Protein AF-A0A2E6PWS2-F1 (afdb_monomer_lite)

Sequence (138 aa):
NLGSSFGRLIQETMYPVVRRTLEVMDELGMIVLPLKINGLQVKVQPVAPIAMSQNMGKVNEILQYMQIAQSMGPAGQLAVKQDVLLEYIADQLAIPAEVRMTPEERQQIQQMLMEQAMQMQNQQGMAEGGGEAEQPVG

Secondary structure (DSSP, 8-state):
-HHHHHHHIIIIIIHHHHHHHHHHHHHTTSS-SS-EETTEE-------HHHHHHHHHHHHHHHHHHHHHHHTTHHHHHH--HHHHHHHHHHHTT--GGGSPPHHHHHHHHHHHHHHHHHHHHHHHHHHSSS-------

Structure (mmCIF, N/CA/C/O backbone):
data_AF-A0A2E6PWS2-F1
#
_entry.id   AF-A0A2E6PWS2-F1
#
loop_
_atom_site.group_PDB
_atom_site.id
_atom_site.type_symbol
_atom_site.label_atom_id
_atom_site.label_alt_id
_atom_site.label_comp_id
_atom_site.label_asym_id
_atom_site.label_entity_id
_atom_site.label_seq_id
_atom_site.pdbx_PDB_ins_code
_atom_site.Cartn_x
_atom_site.Cartn_y
_atom_site.Cartn_z
_atom_site.occupanc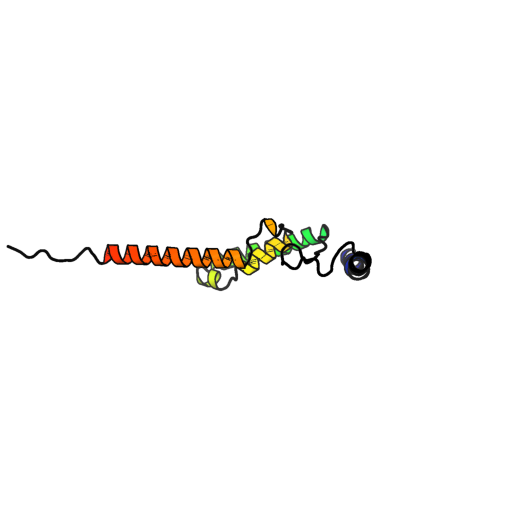y
_atom_site.B_iso_or_equiv
_atom_site.auth_seq_id
_atom_site.auth_comp_id
_atom_site.auth_asym_id
_atom_site.auth_atom_id
_atom_site.pdbx_PDB_model_num
ATOM 1 N N . ASN A 1 1 ? 17.753 20.387 -4.264 1.00 53.25 1 ASN A N 1
ATOM 2 C CA . ASN A 1 1 ? 18.017 20.182 -5.706 1.00 53.25 1 ASN A CA 1
ATOM 3 C C . ASN A 1 1 ? 18.453 18.758 -6.083 1.00 53.25 1 ASN A C 1
ATOM 5 O O . ASN A 1 1 ? 18.481 18.448 -7.260 1.00 53.25 1 ASN A O 1
ATOM 9 N N . LEU A 1 2 ? 18.751 17.864 -5.126 1.00 59.03 2 LEU A N 1
ATOM 10 C CA . LEU A 1 2 ? 19.066 16.453 -5.423 1.00 59.03 2 LEU A CA 1
ATOM 11 C C . LEU A 1 2 ? 17.812 15.566 -5.583 1.00 59.03 2 LEU A C 1
ATOM 13 O O . LEU A 1 2 ? 17.826 14.629 -6.371 1.00 59.03 2 LEU A O 1
ATOM 17 N N . GLY A 1 3 ? 16.708 15.888 -4.896 1.00 59.22 3 GLY A N 1
ATOM 18 C CA . GLY A 1 3 ? 15.468 15.096 -4.947 1.00 59.22 3 GLY A CA 1
ATOM 19 C C . GLY A 1 3 ? 14.698 15.164 -6.274 1.00 59.22 3 GLY A C 1
ATOM 20 O O . GLY A 1 3 ? 14.103 14.169 -6.677 1.00 59.22 3 GLY A O 1
ATOM 21 N N . SER A 1 4 ? 14.741 16.293 -6.992 1.00 71.38 4 SER A N 1
ATOM 22 C CA . SER A 1 4 ? 14.047 16.452 -8.283 1.00 71.38 4 SER A CA 1
ATOM 23 C C . SER A 1 4 ? 14.732 15.669 -9.405 1.00 71.38 4 SER A C 1
ATOM 25 O O . SER A 1 4 ? 14.063 14.988 -10.177 1.00 71.38 4 SER A O 1
ATOM 27 N N . SER A 1 5 ? 16.065 15.701 -9.467 1.00 72.38 5 SER A N 1
ATOM 28 C CA . SER A 1 5 ? 16.843 14.961 -10.469 1.00 72.38 5 SER A CA 1
ATOM 29 C C . SER A 1 5 ? 16.755 13.445 -10.272 1.00 72.38 5 SER A C 1
ATOM 31 O O . SER A 1 5 ? 16.684 12.701 -11.246 1.00 72.38 5 SER A O 1
ATOM 33 N N . PHE A 1 6 ? 16.688 12.979 -9.021 1.00 67.81 6 PHE A N 1
ATOM 34 C CA . PHE A 1 6 ? 16.537 11.556 -8.708 1.00 67.81 6 PHE A CA 1
ATOM 35 C C . PHE A 1 6 ? 15.133 11.029 -9.039 1.00 67.81 6 PHE A C 1
ATOM 37 O O . PHE A 1 6 ? 14.994 9.928 -9.565 1.00 67.81 6 PHE A O 1
ATOM 44 N N . GLY A 1 7 ? 14.088 11.832 -8.798 1.00 72.94 7 GLY A N 1
ATOM 45 C CA . GLY A 1 7 ? 12.718 11.493 -9.192 1.00 72.94 7 GLY A CA 1
ATOM 46 C C . GLY A 1 7 ? 12.566 11.334 -10.706 1.00 72.94 7 GLY A C 1
ATOM 47 O O . GLY A 1 7 ? 11.946 10.373 -11.161 1.00 72.94 7 GLY A O 1
ATOM 48 N N . ARG A 1 8 ? 13.206 12.216 -11.489 1.00 82.12 8 ARG A N 1
ATOM 49 C CA . ARG A 1 8 ? 13.265 12.091 -12.954 1.00 82.12 8 ARG A CA 1
ATOM 50 C C . ARG A 1 8 ? 14.045 10.857 -13.387 1.00 82.12 8 ARG A C 1
ATOM 52 O O . ARG A 1 8 ? 13.575 10.142 -14.253 1.00 82.12 8 ARG A O 1
ATOM 59 N N . LEU A 1 9 ? 15.163 10.535 -12.740 1.00 84.44 9 LEU A N 1
ATOM 60 C CA . LEU A 1 9 ? 15.915 9.311 -13.041 1.00 84.44 9 LEU A CA 1
ATOM 61 C C . LEU A 1 9 ? 15.078 8.044 -12.801 1.00 84.44 9 LEU A C 1
ATOM 63 O O . LEU A 1 9 ? 15.116 7.108 -13.598 1.00 84.44 9 LEU A O 1
ATOM 67 N N . ILE A 1 10 ? 14.275 8.014 -11.737 1.00 75.31 10 ILE A N 1
ATOM 68 C CA . ILE A 1 10 ? 13.398 6.872 -11.462 1.00 75.31 10 ILE A CA 1
ATOM 69 C C . ILE A 1 10 ? 12.277 6.772 -12.509 1.00 75.31 10 ILE A C 1
ATOM 71 O O . ILE A 1 10 ? 12.063 5.700 -13.075 1.00 75.31 10 ILE A O 1
ATOM 75 N N . GLN A 1 11 ? 11.582 7.878 -12.781 1.00 76.75 11 GLN A N 1
ATOM 76 C CA . GLN A 1 11 ? 10.410 7.896 -13.665 1.00 76.75 11 GLN A CA 1
ATOM 77 C C . GLN A 1 11 ? 10.772 7.805 -15.154 1.00 76.75 11 GLN A C 1
ATOM 79 O O . GLN A 1 11 ? 10.125 7.083 -15.905 1.00 76.75 11 GLN A O 1
ATOM 84 N N . GLU A 1 12 ? 11.809 8.521 -15.585 1.00 85.12 12 GLU A N 1
ATOM 85 C CA . GLU A 1 12 ? 12.203 8.658 -16.992 1.00 85.12 12 GLU A CA 1
ATOM 86 C C . GLU A 1 12 ? 13.262 7.628 -17.416 1.00 85.12 12 GLU A C 1
ATOM 88 O O . GLU A 1 12 ? 13.421 7.387 -18.609 1.00 85.12 12 GLU A O 1
ATOM 93 N N . THR A 1 13 ? 13.990 6.998 -16.482 1.00 81.75 13 THR A N 1
ATOM 94 C CA . THR A 1 13 ? 15.044 6.021 -16.824 1.00 81.75 13 THR A CA 1
ATOM 95 C C . THR A 1 13 ? 14.802 4.647 -16.211 1.00 81.75 13 THR A C 1
ATOM 97 O O . THR A 1 13 ? 14.696 3.669 -16.947 1.00 81.75 13 THR A O 1
ATOM 100 N N . MET A 1 14 ? 14.684 4.532 -14.886 1.00 81.94 14 MET A N 1
ATOM 101 C CA . MET A 1 14 ? 14.570 3.209 -14.259 1.00 81.94 14 MET A CA 1
ATOM 102 C C . MET A 1 14 ? 13.287 2.477 -14.641 1.00 81.94 14 MET A C 1
ATOM 104 O O . MET A 1 14 ? 13.350 1.301 -14.997 1.00 81.94 14 MET A O 1
ATOM 108 N N . TYR A 1 15 ? 12.133 3.145 -14.574 1.00 80.50 15 TYR A N 1
ATOM 109 C CA . TYR A 1 15 ? 10.856 2.500 -14.873 1.00 80.50 15 TYR A CA 1
ATOM 110 C C . TYR A 1 15 ? 10.780 1.988 -16.328 1.00 80.50 15 TYR A C 1
ATOM 112 O O . TYR A 1 15 ? 10.471 0.806 -16.509 1.00 80.50 15 TYR A O 1
ATOM 120 N N . PRO A 1 16 ? 11.142 2.781 -17.362 1.00 88.94 16 PRO A N 1
ATOM 121 C CA . PRO A 1 16 ? 11.188 2.291 -18.741 1.00 88.94 16 PRO A CA 1
ATOM 122 C C . PRO A 1 16 ? 12.155 1.122 -18.953 1.00 88.94 16 PRO A C 1
ATOM 124 O O . PRO A 1 16 ? 11.807 0.171 -19.650 1.00 88.94 16 PRO A O 1
ATOM 127 N N . VAL A 1 17 ? 13.340 1.155 -18.331 1.00 90.94 17 VAL A N 1
ATOM 128 C CA . VAL A 1 17 ? 14.342 0.083 -18.464 1.00 90.94 17 VAL A CA 1
ATOM 129 C C . VAL A 1 17 ? 13.833 -1.222 -17.858 1.00 90.94 17 VAL A C 1
ATOM 131 O O . VAL A 1 17 ? 13.866 -2.253 -18.522 1.00 90.94 17 VAL A O 1
ATOM 134 N N . VAL A 1 18 ? 13.318 -1.192 -16.625 1.00 86.12 18 VAL A N 1
ATOM 135 C CA . VAL A 1 18 ? 12.799 -2.398 -15.958 1.00 86.12 18 VAL A CA 1
ATOM 136 C C . VAL A 1 18 ? 11.617 -2.978 -16.730 1.00 86.12 18 VAL A C 1
ATOM 138 O O . VAL A 1 18 ? 11.572 -4.185 -16.961 1.00 86.12 18 VAL A O 1
ATOM 141 N N . ARG A 1 19 ? 10.691 -2.126 -17.183 1.00 84.69 19 ARG A N 1
ATOM 142 C CA . ARG A 1 19 ? 9.553 -2.556 -17.998 1.00 84.69 19 ARG A CA 1
ATOM 143 C C . ARG A 1 19 ? 10.012 -3.239 -19.286 1.00 84.69 19 ARG A C 1
ATOM 145 O O . ARG A 1 19 ? 9.549 -4.339 -19.568 1.00 84.69 19 ARG A O 1
ATOM 152 N N . ARG A 1 20 ? 10.936 -2.628 -20.037 1.00 91.44 20 ARG A N 1
ATOM 153 C CA . ARG A 1 20 ? 11.403 -3.200 -21.306 1.00 91.44 20 ARG A CA 1
ATOM 154 C C . ARG A 1 20 ? 12.149 -4.515 -21.100 1.00 91.44 20 ARG A C 1
ATOM 156 O O . ARG A 1 20 ? 11.978 -5.428 -21.896 1.00 91.44 20 ARG A O 1
ATOM 163 N N . THR A 1 21 ? 12.931 -4.636 -20.030 1.00 88.81 21 THR A N 1
ATOM 164 C CA . THR A 1 21 ? 13.594 -5.898 -19.680 1.00 88.81 21 THR A CA 1
ATOM 165 C C . THR A 1 21 ? 12.576 -7.005 -19.410 1.00 88.81 21 THR A C 1
ATOM 167 O O . THR A 1 21 ? 12.737 -8.101 -19.933 1.00 88.81 21 THR A O 1
ATOM 170 N N . LEU A 1 22 ? 11.504 -6.725 -18.659 1.00 86.44 22 LEU A N 1
ATOM 171 C CA . LEU A 1 22 ? 10.440 -7.704 -18.406 1.00 86.44 22 LEU A CA 1
ATOM 172 C C . LEU A 1 22 ? 9.699 -8.099 -19.692 1.00 86.44 22 LEU A C 1
ATOM 174 O O . LEU A 1 22 ? 9.466 -9.282 -19.907 1.00 86.44 22 LEU A O 1
ATOM 178 N N . GLU A 1 23 ? 9.378 -7.139 -20.562 1.00 86.88 23 GLU A N 1
ATOM 179 C CA . GLU A 1 23 ? 8.764 -7.411 -21.874 1.00 86.88 23 GLU A CA 1
ATOM 180 C C . GLU A 1 23 ? 9.670 -8.291 -22.753 1.00 86.88 23 GLU A C 1
ATOM 182 O O . GLU A 1 23 ? 9.205 -9.257 -23.341 1.00 86.88 23 GLU A O 1
ATOM 187 N N . VAL A 1 24 ? 10.979 -8.023 -22.795 1.00 90.62 24 VAL A N 1
ATOM 188 C CA . VAL A 1 24 ? 11.936 -8.849 -23.556 1.00 90.62 24 VAL A CA 1
ATOM 189 C C . VAL A 1 24 ? 12.078 -10.247 -22.953 1.00 90.62 24 VAL A C 1
ATOM 191 O O . VAL A 1 24 ? 12.194 -11.227 -23.683 1.00 90.62 24 VAL A O 1
ATOM 194 N N . MET A 1 25 ? 12.063 -10.372 -21.625 1.00 88.69 25 MET A N 1
ATOM 195 C CA . MET A 1 25 ? 12.091 -11.682 -20.972 1.00 88.69 25 MET A CA 1
ATOM 196 C C . MET A 1 25 ? 10.823 -12.503 -21.255 1.00 88.69 25 MET A C 1
ATOM 198 O O . MET A 1 25 ? 10.920 -13.726 -21.344 1.00 88.69 25 MET A O 1
ATOM 202 N N . ASP A 1 26 ? 9.671 -11.847 -21.423 1.00 87.12 26 ASP A N 1
ATOM 203 C CA . ASP A 1 26 ? 8.405 -12.455 -21.860 1.00 87.12 26 ASP A CA 1
ATOM 204 C C . ASP A 1 26 ? 8.466 -12.888 -23.334 1.00 87.12 26 ASP A C 1
ATOM 206 O O . ASP A 1 26 ? 8.198 -14.045 -23.652 1.00 87.12 26 ASP A O 1
ATOM 210 N N . GLU A 1 27 ? 8.946 -12.009 -24.225 1.00 89.44 27 GLU A N 1
ATOM 211 C CA . GLU A 1 27 ? 9.178 -12.305 -25.650 1.00 89.44 27 GLU A CA 1
ATOM 212 C C . GLU A 1 27 ? 10.136 -13.503 -25.847 1.00 89.44 27 GLU A C 1
ATOM 214 O O . GLU A 1 27 ? 9.964 -14.301 -26.770 1.00 89.44 27 GLU A O 1
ATOM 219 N N . LEU A 1 28 ? 11.134 -13.656 -24.968 1.00 90.25 28 LEU A N 1
ATOM 220 C CA . LEU A 1 28 ? 12.102 -14.762 -24.974 1.00 90.25 28 LEU A CA 1
ATOM 221 C C . LEU A 1 28 ? 11.601 -16.031 -24.258 1.00 90.25 28 LEU A C 1
ATOM 223 O O . LEU A 1 28 ? 12.334 -17.018 -24.192 1.00 90.25 28 LEU A O 1
ATOM 227 N N . GLY A 1 29 ? 10.384 -16.018 -23.705 1.00 85.31 29 GLY A N 1
ATOM 228 C CA . GLY A 1 29 ? 9.782 -17.153 -23.001 1.00 85.31 29 GLY A CA 1
ATOM 229 C C . GLY A 1 29 ? 10.438 -17.496 -21.658 1.00 85.31 29 GLY A C 1
ATOM 230 O O . GLY A 1 29 ? 10.232 -18.593 -21.142 1.00 85.31 29 GLY A O 1
ATOM 231 N N . MET A 1 30 ? 11.240 -16.589 -21.088 1.00 84.25 30 MET A N 1
ATOM 232 C CA . MET A 1 30 ? 11.867 -16.772 -19.772 1.00 84.25 30 MET A CA 1
ATOM 233 C C . MET A 1 30 ? 10.882 -16.536 -18.620 1.00 84.25 30 MET A C 1
ATOM 235 O O . MET A 1 30 ? 11.021 -17.140 -17.558 1.00 84.25 30 MET A O 1
ATOM 239 N N . ILE A 1 31 ? 9.900 -15.657 -18.821 1.00 81.44 31 ILE A N 1
ATOM 240 C CA . ILE A 1 31 ? 8.795 -15.378 -17.893 1.00 81.44 31 ILE A CA 1
ATOM 241 C C . ILE A 1 31 ? 7.486 -15.271 -18.683 1.00 81.44 31 ILE A C 1
ATOM 243 O O . ILE A 1 31 ? 7.527 -15.155 -19.900 1.00 81.44 31 ILE A O 1
ATOM 247 N N . VAL A 1 32 ? 6.336 -15.311 -18.000 1.00 78.69 32 VAL A N 1
ATOM 248 C CA . VAL A 1 32 ? 5.021 -15.029 -18.603 1.00 78.69 32 VAL A CA 1
ATOM 249 C C . VAL A 1 32 ? 4.390 -13.851 -17.875 1.00 78.69 32 VAL A C 1
ATOM 251 O O . VAL A 1 32 ? 4.194 -13.908 -16.657 1.00 78.69 32 VAL A O 1
ATOM 254 N N . LEU A 1 33 ? 4.078 -12.784 -18.606 1.00 78.25 33 LEU A N 1
ATOM 255 C CA . LEU A 1 33 ? 3.407 -11.605 -18.071 1.00 78.25 33 LEU A CA 1
ATOM 256 C C . LEU A 1 33 ? 1.867 -11.730 -18.153 1.00 78.25 33 LEU A C 1
ATOM 258 O O . LEU A 1 33 ? 1.329 -12.255 -19.127 1.00 78.25 33 LEU A O 1
ATOM 262 N N . PRO A 1 34 ? 1.116 -11.226 -17.151 1.00 69.62 34 PRO A N 1
ATOM 263 C CA . PRO A 1 34 ? 1.606 -10.702 -15.877 1.00 69.62 34 PRO A CA 1
ATOM 264 C C . PRO A 1 34 ? 2.196 -11.825 -15.015 1.00 69.62 34 PRO A C 1
ATOM 266 O O . PRO A 1 34 ? 1.679 -12.940 -15.029 1.00 69.62 34 PRO A O 1
ATOM 269 N N . LEU A 1 35 ? 3.248 -11.518 -14.245 1.00 67.25 35 LEU A N 1
ATOM 270 C CA . LEU A 1 35 ? 3.869 -12.475 -13.327 1.00 67.25 35 LEU A CA 1
ATOM 271 C C . LEU A 1 35 ? 2.809 -13.000 -12.346 1.00 67.25 35 LEU A C 1
ATOM 273 O O . LEU A 1 35 ? 2.332 -12.272 -11.472 1.00 67.25 35 LEU A O 1
ATOM 277 N N . LYS A 1 36 ? 2.423 -14.264 -12.524 1.00 55.62 36 LYS A N 1
ATOM 278 C CA . LYS A 1 36 ? 1.502 -14.988 -11.648 1.00 55.62 36 LYS A CA 1
ATOM 279 C C . LYS A 1 36 ? 2.318 -15.971 -10.825 1.00 55.62 36 LYS A C 1
ATOM 281 O O . LYS A 1 36 ? 2.802 -16.963 -11.360 1.00 55.62 36 LYS A O 1
ATOM 286 N N . ILE A 1 37 ? 2.439 -15.716 -9.529 1.00 54.31 37 ILE A N 1
ATOM 287 C CA . ILE A 1 37 ? 2.882 -16.727 -8.566 1.00 54.31 37 ILE A CA 1
ATOM 288 C C . ILE A 1 37 ? 1.630 -17.100 -7.772 1.00 54.31 37 ILE A C 1
ATOM 290 O O . ILE A 1 37 ? 1.015 -16.237 -7.153 1.00 54.31 37 ILE A O 1
ATOM 294 N N . ASN A 1 38 ? 1.202 -18.362 -7.850 1.00 49.91 38 ASN A N 1
ATOM 295 C CA . ASN A 1 38 ? 0.085 -18.904 -7.061 1.00 49.91 38 ASN A CA 1
ATOM 296 C C . ASN A 1 38 ? -1.245 -18.119 -7.161 1.00 49.91 38 ASN A C 1
ATOM 298 O O . ASN A 1 38 ? -1.961 -17.983 -6.177 1.00 49.91 38 ASN A O 1
ATOM 302 N N . GLY A 1 39 ? -1.590 -17.584 -8.338 1.00 52.44 39 GLY A N 1
ATOM 303 C CA . GLY A 1 39 ? -2.882 -16.911 -8.558 1.00 52.44 39 GLY A CA 1
ATOM 304 C C . GLY A 1 39 ? -2.984 -15.466 -8.049 1.00 52.44 39 GLY A C 1
ATOM 305 O O . GLY A 1 39 ? -4.005 -14.826 -8.288 1.00 52.44 39 GLY A O 1
ATOM 306 N N . LEU A 1 40 ? -1.930 -14.913 -7.442 1.00 50.72 40 LEU A N 1
ATOM 307 C CA . LEU A 1 40 ? -1.865 -13.511 -7.023 1.00 50.72 40 LEU A CA 1
ATOM 308 C C . LEU A 1 40 ? -1.027 -12.690 -8.017 1.00 50.72 40 LEU A C 1
ATOM 310 O O . LEU A 1 40 ? 0.023 -13.130 -8.493 1.00 50.72 40 LEU A O 1
ATOM 314 N N . GLN A 1 41 ? -1.514 -11.493 -8.367 1.00 50.25 41 GLN A N 1
ATOM 315 C CA . GLN A 1 41 ? -0.799 -10.559 -9.242 1.00 50.25 41 GLN A CA 1
ATOM 316 C C . GLN A 1 41 ? 0.427 -10.005 -8.510 1.00 50.25 41 GLN A C 1
ATOM 318 O O . GLN A 1 41 ? 0.299 -9.300 -7.509 1.00 50.25 41 GLN A O 1
ATOM 323 N N . VAL A 1 42 ? 1.623 -10.287 -9.026 1.00 57.47 42 VAL A N 1
ATOM 324 C CA . VAL A 1 42 ? 2.863 -9.745 -8.467 1.00 57.47 42 VAL A CA 1
ATOM 325 C C . VAL A 1 42 ? 3.052 -8.313 -8.971 1.00 57.47 42 VAL A C 1
ATOM 327 O O . VAL A 1 42 ? 3.323 -8.080 -10.150 1.00 57.47 42 VAL A O 1
ATOM 330 N N . LYS A 1 43 ? 2.927 -7.330 -8.073 1.00 52.22 43 LYS A N 1
ATOM 331 C CA . LYS A 1 43 ? 3.268 -5.929 -8.351 1.00 52.22 43 LYS A CA 1
ATOM 332 C C . LYS A 1 43 ? 4.746 -5.703 -8.032 1.00 52.22 43 LYS A C 1
ATOM 334 O O . LYS A 1 43 ? 5.122 -5.623 -6.867 1.00 52.22 43 LYS A O 1
ATOM 339 N N . VAL A 1 44 ? 5.586 -5.572 -9.059 1.00 54.53 44 VAL A N 1
ATOM 340 C CA . VAL A 1 44 ? 6.994 -5.177 -8.892 1.00 54.53 44 VAL A CA 1
ATOM 341 C C . VAL A 1 44 ? 7.033 -3.737 -8.375 1.00 54.53 44 VAL A C 1
ATOM 343 O O . VAL A 1 44 ? 6.666 -2.806 -9.094 1.00 54.53 44 VAL A O 1
ATOM 346 N N . GLN A 1 45 ? 7.448 -3.545 -7.122 1.00 53.16 45 GLN A N 1
ATOM 347 C CA . GLN A 1 45 ? 7.673 -2.219 -6.545 1.00 53.16 45 GLN A CA 1
ATOM 348 C C . GLN A 1 45 ? 9.183 -1.973 -6.405 1.00 53.16 45 GLN A C 1
ATOM 350 O O . GLN A 1 45 ? 9.854 -2.721 -5.694 1.00 53.16 45 GLN A O 1
ATOM 355 N N . PRO A 1 46 ? 9.751 -0.949 -7.065 1.00 50.94 46 PRO A N 1
ATOM 356 C CA . PRO A 1 46 ? 11.141 -0.571 -6.849 1.00 50.94 46 PRO A CA 1
ATOM 357 C C . PRO A 1 46 ? 11.286 0.077 -5.465 1.00 50.94 46 PRO A C 1
ATOM 359 O O . PRO A 1 46 ? 10.811 1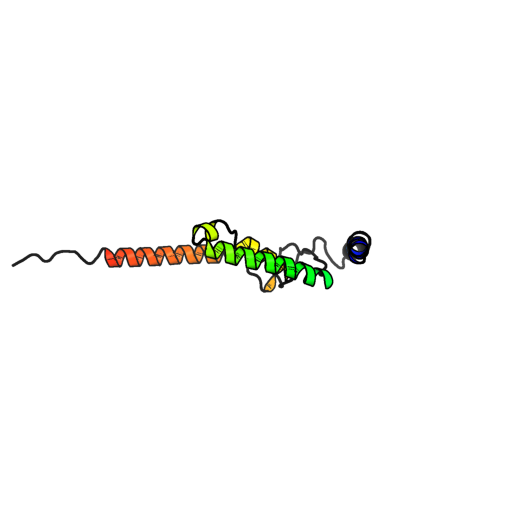.190 -5.240 1.00 50.94 46 PRO A O 1
ATOM 362 N N . VAL A 1 47 ? 11.949 -0.605 -4.529 1.00 56.84 47 VAL A N 1
ATOM 363 C CA . VAL A 1 47 ? 12.207 -0.062 -3.187 1.00 56.84 47 VAL A CA 1
ATOM 364 C C . VAL A 1 47 ? 13.543 0.683 -3.201 1.00 56.84 47 VAL A C 1
ATOM 366 O O . VAL A 1 47 ? 14.608 0.098 -3.024 1.00 56.84 47 VAL A O 1
ATOM 369 N N . ALA A 1 48 ? 13.514 1.990 -3.471 1.00 57.12 48 ALA A N 1
ATOM 370 C CA . ALA A 1 48 ? 14.716 2.822 -3.402 1.00 57.12 48 ALA A CA 1
ATOM 371 C C . ALA A 1 48 ? 15.077 3.136 -1.925 1.00 57.12 48 ALA A C 1
ATOM 373 O O . ALA A 1 48 ? 14.202 3.586 -1.184 1.00 57.12 48 ALA A O 1
ATOM 374 N N . PRO A 1 49 ? 16.346 3.009 -1.482 1.00 57.06 49 PRO A N 1
ATOM 375 C CA . PRO A 1 49 ? 16.756 3.228 -0.081 1.00 57.06 49 PRO A CA 1
ATOM 376 C C . PRO A 1 49 ? 16.434 4.621 0.497 1.00 57.06 49 PRO A C 1
ATOM 378 O O . PRO A 1 49 ? 16.202 4.761 1.692 1.00 57.06 49 PRO A O 1
ATOM 381 N N . ILE A 1 50 ? 16.368 5.663 -0.343 1.00 59.59 50 ILE A N 1
ATOM 382 C CA . ILE A 1 50 ? 15.961 7.025 0.065 1.00 59.59 50 ILE A CA 1
ATOM 383 C C . ILE A 1 50 ? 14.436 7.132 0.235 1.00 59.59 50 ILE A C 1
ATOM 385 O O . ILE A 1 50 ? 13.954 7.915 1.050 1.00 59.59 50 ILE A O 1
ATOM 389 N N . ALA A 1 51 ? 13.660 6.343 -0.514 1.00 62.28 51 ALA A N 1
ATOM 390 C CA . ALA A 1 51 ? 12.215 6.298 -0.329 1.00 62.28 51 ALA A CA 1
ATOM 391 C C . ALA A 1 51 ? 11.877 5.723 1.050 1.00 62.28 51 ALA A C 1
ATOM 393 O O . ALA A 1 51 ? 10.967 6.230 1.688 1.00 62.28 51 ALA A O 1
ATOM 394 N N . MET A 1 52 ? 12.662 4.772 1.575 1.00 72.19 52 MET A N 1
ATOM 395 C CA . MET A 1 52 ? 12.452 4.256 2.934 1.00 72.19 52 MET A CA 1
ATOM 396 C C . MET A 1 52 ? 12.536 5.349 4.009 1.00 72.19 52 MET A C 1
ATOM 398 O O . MET A 1 52 ? 11.685 5.379 4.894 1.00 72.19 52 MET A O 1
ATOM 402 N N . SER A 1 53 ? 13.495 6.281 3.938 1.00 75.31 53 SER A N 1
ATOM 403 C CA . SER A 1 53 ? 13.596 7.349 4.949 1.00 75.31 53 SER A CA 1
ATOM 404 C C . SER A 1 53 ? 12.428 8.339 4.878 1.00 75.31 53 SER A C 1
ATOM 406 O O . SER A 1 53 ? 11.929 8.775 5.913 1.00 75.31 53 SER A O 1
ATOM 408 N N . GLN A 1 54 ? 11.926 8.640 3.676 1.00 73.81 54 GLN A N 1
ATOM 409 C CA . GLN A 1 54 ? 10.704 9.436 3.496 1.00 73.81 54 GLN A CA 1
ATOM 410 C C . GLN A 1 54 ? 9.451 8.671 3.946 1.00 73.81 54 GLN A C 1
ATOM 412 O O . GLN A 1 54 ? 8.552 9.247 4.559 1.00 73.81 54 GLN A O 1
ATOM 417 N N . ASN A 1 55 ? 9.406 7.365 3.689 1.00 82.31 55 ASN A N 1
ATOM 418 C CA . ASN A 1 55 ? 8.330 6.479 4.113 1.00 82.31 55 ASN A CA 1
ATOM 419 C C . ASN A 1 55 ? 8.260 6.387 5.641 1.00 82.31 55 ASN A C 1
ATOM 421 O O . ASN A 1 55 ? 7.163 6.337 6.187 1.00 82.31 55 ASN A O 1
ATOM 425 N N . MET A 1 56 ? 9.397 6.453 6.344 1.00 86.12 56 MET A N 1
ATOM 426 C CA . MET A 1 56 ? 9.410 6.491 7.811 1.00 86.12 56 MET A CA 1
ATOM 427 C C . MET A 1 56 ? 8.719 7.736 8.368 1.00 86.12 56 MET A C 1
ATOM 429 O O . MET A 1 56 ? 8.017 7.637 9.370 1.00 86.12 56 MET A O 1
ATOM 433 N N . GLY A 1 57 ? 8.835 8.885 7.694 1.00 88.81 57 GLY A N 1
ATOM 434 C CA . GLY A 1 57 ? 8.057 10.077 8.041 1.00 88.81 57 GLY A CA 1
ATOM 435 C C . GLY A 1 57 ? 6.549 9.810 7.986 1.00 88.81 57 GLY A C 1
ATOM 436 O O . GLY A 1 57 ? 5.843 10.045 8.962 1.00 88.81 57 GLY A O 1
ATOM 437 N N . LYS A 1 58 ? 6.076 9.210 6.887 1.00 87.25 58 LYS A N 1
ATOM 438 C CA . LYS A 1 58 ? 4.656 8.864 6.697 1.00 87.25 58 LYS A CA 1
ATOM 439 C C . LYS A 1 58 ? 4.155 7.817 7.694 1.00 87.25 58 LYS A C 1
ATOM 441 O O . LYS A 1 58 ? 3.021 7.897 8.154 1.00 87.25 58 LYS A O 1
ATOM 446 N N . VAL A 1 59 ? 4.987 6.830 8.031 1.00 90.88 59 VAL A N 1
ATOM 447 C CA . VAL A 1 59 ? 4.655 5.830 9.057 1.00 90.88 59 VAL A CA 1
ATOM 448 C C . VAL A 1 59 ? 4.485 6.507 10.416 1.00 90.88 59 VAL A C 1
ATOM 450 O O . VAL A 1 59 ? 3.506 6.235 11.105 1.00 90.88 59 VAL A O 1
ATOM 453 N N . ASN A 1 60 ? 5.367 7.441 10.778 1.00 92.44 60 ASN A N 1
ATOM 454 C CA . ASN A 1 60 ? 5.250 8.181 12.035 1.00 92.44 60 ASN A CA 1
ATOM 455 C C . ASN A 1 60 ? 3.982 9.049 12.098 1.00 92.44 60 ASN A C 1
ATOM 457 O O . ASN A 1 60 ? 3.315 9.056 13.131 1.00 92.44 60 ASN A O 1
ATOM 461 N N . GLU A 1 61 ? 3.612 9.729 11.008 1.00 92.25 61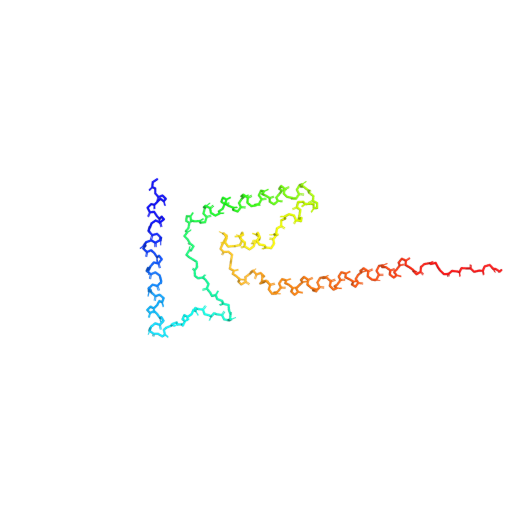 GLU A N 1
ATOM 462 C CA . GLU A 1 61 ? 2.356 10.497 10.922 1.00 92.25 61 GLU A CA 1
ATOM 463 C C . GLU A 1 61 ? 1.128 9.607 11.160 1.00 92.25 61 GLU A C 1
ATOM 465 O O . GLU A 1 61 ? 0.212 9.966 11.901 1.00 92.25 61 GLU A O 1
ATOM 470 N N . ILE A 1 62 ? 1.134 8.407 10.582 1.00 91.31 62 ILE A N 1
ATOM 471 C CA . ILE A 1 62 ? 0.068 7.423 10.765 1.00 91.31 62 ILE A CA 1
ATOM 472 C C . ILE A 1 62 ? 0.001 6.922 12.208 1.00 91.31 62 ILE A C 1
ATOM 474 O O . ILE A 1 62 ? -1.086 6.852 12.784 1.00 91.31 62 ILE A O 1
ATOM 478 N N . LEU A 1 63 ? 1.143 6.585 12.805 1.00 91.94 63 LEU A N 1
ATOM 479 C CA . LEU A 1 63 ? 1.191 6.135 14.195 1.00 91.94 63 LEU A CA 1
ATOM 480 C C . LEU A 1 63 ? 0.694 7.232 15.144 1.00 91.94 63 LEU A C 1
ATOM 482 O O . LEU A 1 63 ? -0.058 6.944 16.076 1.00 91.94 63 LEU A O 1
ATOM 486 N N . GLN A 1 64 ? 1.039 8.492 14.873 1.00 93.12 64 GLN A N 1
ATOM 487 C CA . GLN A 1 64 ? 0.520 9.637 15.616 1.00 93.12 64 GLN A CA 1
ATOM 488 C C . GLN A 1 64 ? -1.000 9.772 15.453 1.00 93.12 64 GLN A C 1
ATOM 490 O O . GLN A 1 64 ? -1.710 9.949 16.443 1.00 93.12 64 GLN A O 1
ATOM 495 N N . TYR A 1 65 ? -1.522 9.631 14.233 1.00 91.50 65 TYR A N 1
ATOM 496 C CA . TYR A 1 65 ? -2.963 9.650 13.986 1.00 91.50 65 TYR A CA 1
ATOM 497 C C . TYR A 1 65 ? -3.695 8.525 14.731 1.00 91.50 65 TYR A C 1
ATOM 499 O O . TYR A 1 65 ? -4.732 8.774 15.344 1.00 91.50 65 TYR A O 1
ATOM 507 N N . MET A 1 66 ? -3.139 7.309 14.759 1.00 90.62 66 MET A N 1
ATOM 508 C CA . MET A 1 66 ? -3.707 6.191 15.520 1.00 90.62 66 MET A CA 1
ATOM 509 C C . MET A 1 66 ? -3.760 6.480 17.024 1.00 90.62 66 MET A C 1
ATOM 511 O O . MET A 1 66 ? -4.768 6.182 17.660 1.00 90.62 66 MET A O 1
ATOM 515 N N . GLN A 1 67 ? -2.716 7.089 17.592 1.00 90.88 67 GLN A N 1
ATOM 516 C CA . GLN A 1 67 ? -2.706 7.484 19.005 1.00 90.88 67 GLN A CA 1
ATOM 517 C C . GLN A 1 67 ? -3.779 8.538 19.311 1.00 90.88 67 GLN A C 1
ATOM 519 O O . GLN A 1 67 ? -4.465 8.446 20.329 1.00 90.88 67 GLN A O 1
ATOM 524 N N . ILE A 1 68 ? -3.970 9.512 18.416 1.00 91.88 68 ILE A N 1
ATOM 525 C CA . ILE A 1 68 ? -5.029 10.522 18.548 1.00 91.88 68 ILE A CA 1
ATOM 526 C C . ILE A 1 68 ? -6.410 9.867 18.437 1.00 91.88 68 ILE A C 1
ATOM 528 O O . ILE A 1 68 ? -7.286 10.129 19.252 1.00 91.88 68 ILE A O 1
ATOM 532 N N . ALA A 1 69 ? -6.615 8.970 17.475 1.00 91.38 69 ALA A N 1
ATOM 533 C CA . ALA A 1 69 ? -7.883 8.265 17.337 1.00 91.38 69 ALA A CA 1
ATOM 534 C C . ALA A 1 69 ? -8.200 7.401 18.569 1.00 91.38 69 ALA A C 1
ATOM 536 O O . ALA A 1 69 ? -9.342 7.368 19.020 1.00 91.38 69 ALA A O 1
ATOM 537 N N . GLN A 1 70 ? -7.196 6.750 19.164 1.00 90.19 70 GLN A N 1
ATOM 538 C CA . GLN A 1 70 ? -7.370 6.003 20.412 1.00 90.19 70 GLN A CA 1
ATOM 539 C C . GLN A 1 70 ? -7.752 6.911 21.589 1.00 90.19 70 GLN A C 1
ATOM 541 O O . GLN A 1 70 ? -8.584 6.516 22.406 1.00 90.19 70 GLN A O 1
ATOM 546 N N . SER A 1 71 ? -7.208 8.131 21.669 1.00 91.88 71 SER A N 1
ATOM 547 C CA . SER A 1 71 ? -7.543 9.076 22.747 1.00 91.88 71 SER A CA 1
ATOM 548 C C . SER A 1 71 ? -8.973 9.623 22.654 1.00 91.88 71 SER A C 1
ATOM 550 O O . SER A 1 71 ? -9.544 10.019 23.668 1.00 91.88 71 SER A O 1
ATOM 552 N N . MET A 1 72 ? -9.590 9.572 21.469 1.00 91.38 72 MET A N 1
ATOM 553 C CA . MET A 1 72 ? -11.003 9.908 21.253 1.00 91.38 72 MET A CA 1
ATOM 554 C C . MET A 1 72 ? -11.970 8.778 21.662 1.00 91.38 72 MET A C 1
ATOM 556 O O . MET A 1 72 ? -13.186 8.918 21.511 1.00 91.38 72 MET A O 1
ATOM 560 N N . GLY A 1 73 ? -11.458 7.655 22.177 1.00 89.06 73 GLY A N 1
ATOM 561 C CA . GLY A 1 73 ? -12.265 6.537 22.658 1.00 89.06 73 GLY A CA 1
ATOM 562 C C . GLY A 1 73 ? -12.963 5.756 21.530 1.00 89.06 73 GLY A C 1
ATOM 563 O O . GLY A 1 73 ? -12.449 5.682 20.411 1.00 89.06 73 GLY A O 1
ATOM 564 N N . PRO A 1 74 ? -14.142 5.157 21.789 1.00 89.00 74 PRO A N 1
ATOM 565 C CA . PRO A 1 74 ? -14.818 4.277 20.827 1.00 89.00 74 PRO A CA 1
ATOM 566 C C . PRO A 1 74 ? -15.170 4.958 19.496 1.00 89.00 74 PRO A C 1
ATOM 568 O O . PRO A 1 74 ? -15.082 4.341 18.437 1.00 89.00 74 PRO A O 1
ATOM 571 N N . ALA A 1 75 ? -15.515 6.249 19.526 1.00 87.62 75 ALA A N 1
ATOM 572 C CA . ALA A 1 75 ? -15.828 7.013 18.317 1.00 87.62 75 ALA A CA 1
ATOM 573 C C . ALA A 1 75 ? -14.602 7.182 17.405 1.00 87.62 75 ALA A C 1
ATOM 575 O O . ALA A 1 75 ? -14.718 7.088 16.183 1.00 87.62 75 ALA A O 1
ATOM 576 N N . GLY A 1 76 ? -13.418 7.378 17.993 1.00 86.31 76 GLY A N 1
ATOM 577 C CA . GLY A 1 76 ? -12.168 7.448 17.243 1.00 86.31 76 GLY A CA 1
ATOM 578 C C . GLY A 1 76 ? -11.763 6.098 16.656 1.00 86.31 76 GLY A C 1
ATOM 579 O O . GLY A 1 76 ? -11.305 6.049 15.520 1.00 86.31 76 GLY A O 1
ATOM 580 N N . GLN A 1 77 ? -12.015 4.991 17.362 1.00 84.56 77 GLN A N 1
ATOM 581 C CA . GLN A 1 77 ? -11.771 3.649 16.820 1.00 84.56 77 GLN A CA 1
ATOM 582 C C . GLN A 1 77 ? -12.632 3.347 15.586 1.00 84.56 77 GLN A C 1
ATOM 584 O O . GLN A 1 77 ? -12.124 2.770 14.628 1.00 84.56 77 GLN A O 1
ATOM 589 N N . LEU A 1 78 ? -13.900 3.773 15.579 1.00 87.31 78 LEU A N 1
ATOM 590 C CA . LEU A 1 78 ? -14.812 3.580 14.443 1.00 87.31 78 LEU A CA 1
ATOM 591 C C . LEU A 1 78 ? -14.473 4.462 13.234 1.00 87.31 78 LEU A C 1
ATOM 593 O O . LEU A 1 78 ? -14.765 4.093 12.098 1.00 87.31 78 LEU A O 1
ATOM 597 N N . ALA A 1 79 ? -13.850 5.618 13.460 1.00 84.69 79 ALA A N 1
ATOM 598 C CA . ALA A 1 79 ? -13.425 6.513 12.386 1.00 84.69 79 ALA A CA 1
ATOM 599 C C . ALA A 1 79 ? -12.211 5.977 11.603 1.00 84.69 79 ALA A C 1
ATOM 601 O O . ALA A 1 79 ? -11.911 6.468 10.512 1.00 84.69 79 ALA A O 1
ATOM 602 N N . VAL A 1 80 ? -11.511 4.971 12.139 1.00 87.81 80 VAL A N 1
ATOM 603 C CA . VAL A 1 80 ? -10.247 4.471 11.600 1.00 87.81 80 VAL A CA 1
ATOM 604 C C . VAL A 1 80 ? -10.429 3.106 10.944 1.00 87.81 80 VAL A C 1
ATOM 606 O O . VAL A 1 80 ? -10.727 2.110 11.596 1.00 87.81 80 VAL A O 1
ATOM 609 N N . LYS A 1 81 ? -10.143 3.033 9.639 1.00 88.56 81 LYS A N 1
ATOM 610 C CA . LYS A 1 81 ? -10.033 1.762 8.905 1.00 88.56 81 LYS A CA 1
ATOM 611 C C . LYS A 1 81 ? -8.691 1.093 9.205 1.00 88.56 81 LYS A C 1
ATOM 613 O O . LYS A 1 81 ? -7.748 1.210 8.422 1.00 88.56 81 LYS A O 1
ATOM 618 N N . GLN A 1 82 ? -8.608 0.434 10.358 1.00 85.25 82 GLN A N 1
ATOM 619 C CA . GLN A 1 82 ? -7.367 -0.150 10.883 1.00 85.25 82 GLN A CA 1
ATOM 620 C C . GLN A 1 82 ? -6.704 -1.111 9.884 1.00 85.25 82 GLN A C 1
ATOM 622 O O . GLN A 1 82 ? -5.493 -1.048 9.691 1.00 85.25 82 GLN A O 1
ATOM 627 N N . ASP A 1 83 ? -7.495 -1.912 9.170 1.00 83.06 83 ASP A N 1
ATOM 628 C CA . ASP A 1 83 ? -7.001 -2.910 8.211 1.00 83.06 83 ASP A CA 1
ATOM 629 C C . ASP A 1 83 ? -6.221 -2.274 7.052 1.00 83.06 83 ASP A C 1
ATOM 631 O O . ASP A 1 83 ? -5.136 -2.730 6.691 1.00 83.06 83 ASP A O 1
ATOM 635 N N . VAL A 1 84 ? -6.763 -1.180 6.507 1.00 87.44 84 VAL A N 1
ATOM 636 C CA . VAL A 1 84 ? -6.173 -0.428 5.388 1.00 87.44 84 VAL A CA 1
ATOM 637 C C . VAL A 1 84 ? -4.903 0.290 5.838 1.00 87.44 84 VAL A C 1
ATOM 639 O O . VAL A 1 84 ? -3.916 0.344 5.107 1.00 87.44 84 VAL A O 1
ATOM 642 N N . LEU A 1 85 ? -4.916 0.834 7.054 1.00 88.19 85 LEU A N 1
ATOM 643 C CA . LEU A 1 85 ? -3.768 1.516 7.642 1.00 88.19 85 LEU A CA 1
ATOM 644 C C . LEU A 1 85 ? -2.601 0.564 7.893 1.00 88.19 85 LEU A C 1
ATOM 646 O O . LEU A 1 85 ? -1.472 0.888 7.533 1.00 88.19 85 LEU A O 1
ATOM 650 N N . LEU A 1 86 ? -2.863 -0.617 8.454 1.00 86.00 86 LEU A N 1
ATOM 651 C CA . LEU A 1 86 ? -1.834 -1.631 8.677 1.00 86.00 86 LEU A CA 1
ATOM 652 C C . LEU A 1 86 ? -1.220 -2.117 7.361 1.00 86.00 86 LEU A C 1
ATOM 654 O O . LEU A 1 86 ? -0.004 -2.277 7.274 1.00 86.00 86 LEU A O 1
ATOM 658 N N . GLU A 1 87 ? -2.037 -2.291 6.323 1.00 85.12 87 GLU A N 1
ATOM 659 C CA . GLU A 1 87 ? -1.558 -2.672 4.993 1.00 85.12 87 GLU A CA 1
ATOM 660 C C . GLU A 1 87 ? -0.683 -1.581 4.369 1.00 85.12 87 GLU A C 1
ATOM 662 O O . GLU A 1 87 ? 0.406 -1.861 3.867 1.00 85.12 87 GLU A O 1
ATOM 667 N N . TYR A 1 88 ? -1.097 -0.321 4.505 1.00 85.94 88 TYR A N 1
ATOM 668 C CA . TYR A 1 88 ? -0.307 0.817 4.055 1.00 85.94 88 TYR A CA 1
ATOM 669 C C . TYR A 1 88 ? 1.033 0.926 4.799 1.00 85.94 88 TYR A C 1
ATOM 671 O O . TYR A 1 88 ? 2.067 1.126 4.163 1.00 85.94 88 TYR A O 1
ATOM 679 N N . ILE A 1 89 ? 1.052 0.771 6.128 1.00 87.00 89 ILE A N 1
ATOM 680 C CA . ILE A 1 89 ? 2.295 0.770 6.921 1.00 87.00 89 ILE A CA 1
ATOM 681 C C . ILE A 1 89 ? 3.213 -0.369 6.465 1.00 87.00 89 ILE A C 1
ATOM 683 O O . ILE A 1 89 ? 4.410 -0.155 6.272 1.00 87.00 89 ILE A O 1
ATOM 687 N N . ALA A 1 90 ? 2.658 -1.564 6.257 1.00 85.12 90 ALA A N 1
ATOM 688 C CA . ALA A 1 90 ? 3.414 -2.723 5.805 1.00 85.12 90 ALA A CA 1
ATOM 689 C C . ALA A 1 90 ? 4.050 -2.487 4.424 1.00 85.12 90 ALA A C 1
ATOM 691 O O . ALA A 1 90 ? 5.213 -2.845 4.223 1.00 85.12 90 ALA A O 1
ATOM 692 N N . ASP A 1 91 ? 3.339 -1.825 3.504 1.00 84.19 91 ASP A N 1
ATOM 693 C CA . ASP A 1 91 ? 3.877 -1.382 2.212 1.00 84.19 91 ASP A CA 1
ATOM 694 C C . ASP A 1 91 ? 5.007 -0.365 2.365 1.00 84.19 91 ASP A C 1
ATOM 696 O O . ASP A 1 91 ? 6.062 -0.518 1.750 1.00 84.19 91 ASP A O 1
ATOM 700 N N . GLN A 1 92 ? 4.824 0.648 3.216 1.00 84.50 92 GLN A N 1
ATOM 701 C CA . GLN A 1 92 ? 5.850 1.663 3.466 1.00 84.50 92 GLN A CA 1
ATOM 702 C C . GLN A 1 92 ? 7.132 1.067 4.072 1.00 84.50 92 GLN A C 1
ATOM 704 O O . GLN A 1 92 ? 8.227 1.554 3.776 1.00 84.50 92 GLN A O 1
ATOM 709 N N . LEU A 1 93 ? 6.991 0.015 4.886 1.00 85.25 93 LEU A N 1
ATOM 710 C CA . LEU A 1 93 ? 8.074 -0.746 5.517 1.00 85.25 93 LEU A CA 1
ATOM 711 C C . LEU A 1 93 ? 8.635 -1.879 4.643 1.00 85.25 93 LEU A C 1
ATOM 713 O O . LEU A 1 93 ? 9.576 -2.547 5.063 1.00 85.25 93 LEU A O 1
ATOM 717 N N . ALA A 1 94 ? 8.073 -2.110 3.453 1.00 80.50 94 ALA A N 1
ATOM 718 C CA . ALA A 1 94 ? 8.440 -3.219 2.573 1.00 80.50 94 ALA A CA 1
ATOM 719 C C . ALA A 1 94 ? 8.387 -4.603 3.261 1.00 80.50 94 ALA A C 1
ATOM 721 O O . ALA A 1 94 ? 9.203 -5.481 2.982 1.00 80.50 94 ALA A O 1
ATOM 722 N N . ILE A 1 95 ? 7.410 -4.815 4.150 1.00 82.50 95 ILE A N 1
ATOM 723 C CA . ILE A 1 95 ? 7.193 -6.111 4.807 1.00 82.50 95 ILE A CA 1
ATOM 724 C C . ILE A 1 95 ? 6.803 -7.150 3.738 1.00 82.50 95 ILE A C 1
ATOM 726 O O . ILE A 1 95 ? 5.898 -6.867 2.956 1.00 82.50 95 ILE A O 1
ATOM 730 N N . PRO A 1 96 ? 7.415 -8.340 3.657 1.00 74.44 96 PRO A N 1
ATOM 731 C CA . PRO A 1 96 ? 7.040 -9.344 2.658 1.00 74.44 96 PRO A CA 1
ATOM 732 C C . PRO A 1 96 ? 5.568 -9.756 2.769 1.00 74.44 96 PRO A C 1
ATOM 734 O O . PRO A 1 96 ? 5.058 -9.909 3.873 1.00 74.44 96 PRO A O 1
ATOM 737 N N . ALA A 1 97 ? 4.882 -9.969 1.643 1.00 78.56 97 ALA A N 1
ATOM 738 C CA . ALA A 1 97 ? 3.479 -10.399 1.652 1.00 78.56 97 ALA A CA 1
ATOM 739 C C . ALA A 1 97 ? 3.282 -11.769 2.326 1.00 78.56 97 ALA A C 1
ATOM 741 O O . ALA A 1 97 ? 2.241 -12.002 2.918 1.00 78.56 97 ALA A O 1
ATOM 742 N N . GLU A 1 98 ? 4.303 -12.629 2.301 1.00 77.94 98 GLU A N 1
ATOM 743 C CA . GLU A 1 98 ? 4.310 -13.962 2.923 1.00 77.94 98 GLU A CA 1
ATOM 744 C C . GLU A 1 98 ? 4.097 -13.932 4.442 1.00 77.94 98 GLU A C 1
ATOM 746 O O . GLU A 1 98 ? 3.581 -14.886 5.012 1.00 77.94 98 GLU A O 1
ATOM 751 N N . VAL A 1 99 ? 4.499 -12.842 5.104 1.00 79.81 99 VAL A N 1
ATOM 752 C CA . VAL A 1 99 ? 4.305 -12.659 6.553 1.00 79.81 99 VAL A CA 1
ATOM 753 C C . VAL A 1 99 ? 3.103 -11.769 6.869 1.00 79.81 99 VAL A C 1
ATOM 755 O O . VAL A 1 99 ? 2.823 -11.491 8.035 1.00 79.81 99 VAL A O 1
ATOM 758 N N . ARG A 1 100 ? 2.403 -11.284 5.838 1.00 82.44 100 ARG A N 1
ATOM 759 C CA . ARG A 1 100 ? 1.181 -10.500 5.985 1.00 82.44 100 ARG A CA 1
ATOM 760 C C . ARG A 1 100 ? -0.010 -11.421 5.827 1.00 82.44 100 ARG A C 1
ATOM 762 O O . ARG A 1 100 ? -0.069 -12.246 4.927 1.00 82.44 100 ARG A O 1
ATOM 769 N N . MET A 1 101 ? -1.000 -11.196 6.667 1.00 82.50 101 MET A N 1
ATOM 770 C CA . MET A 1 101 ? -2.261 -11.899 6.556 1.00 82.50 101 MET A CA 1
ATOM 771 C C . MET A 1 101 ? -3.046 -11.387 5.343 1.00 82.50 101 MET A C 1
ATOM 773 O O . MET A 1 101 ? -3.258 -10.176 5.194 1.00 82.50 101 MET A O 1
ATOM 777 N N . THR A 1 102 ? -3.489 -12.291 4.475 1.00 82.38 102 THR A N 1
ATOM 778 C CA . THR A 1 102 ? -4.270 -11.917 3.292 1.00 82.38 102 THR A CA 1
ATOM 779 C C . THR A 1 102 ? -5.656 -11.385 3.690 1.00 82.38 102 THR A C 1
ATOM 781 O O . THR A 1 102 ? -6.138 -11.642 4.799 1.00 82.38 102 THR A O 1
ATOM 784 N N . PRO A 1 103 ? -6.332 -10.599 2.831 1.00 78.56 103 PRO A N 1
ATOM 785 C CA . PRO A 1 103 ? -7.709 -10.171 3.089 1.00 78.56 103 PRO A CA 1
ATOM 786 C C . PRO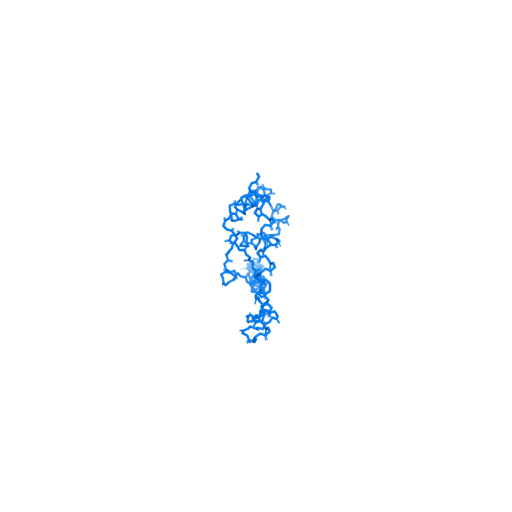 A 1 103 ? -8.676 -11.348 3.283 1.00 78.56 103 PRO A C 1
ATOM 788 O O . PRO A 1 103 ? -9.569 -11.275 4.122 1.00 78.56 103 PRO A O 1
ATOM 791 N N . GLU A 1 104 ? -8.471 -12.437 2.542 1.00 81.62 104 GLU A N 1
ATOM 792 C CA . GLU A 1 104 ? -9.303 -13.643 2.594 1.00 81.62 104 GLU A CA 1
ATOM 793 C C . GLU A 1 104 ? -9.130 -14.381 3.923 1.00 81.62 104 GLU A C 1
ATOM 795 O O . GLU A 1 104 ? -10.115 -14.646 4.613 1.00 81.62 104 GLU A O 1
ATOM 800 N N . GLU A 1 105 ? -7.886 -14.625 4.344 1.00 81.81 105 GLU A N 1
ATOM 801 C CA . GLU A 1 105 ? -7.602 -15.198 5.663 1.00 81.81 105 GLU A CA 1
ATOM 802 C C . GLU A 1 105 ? -8.174 -14.306 6.771 1.00 81.81 105 GLU A C 1
ATOM 804 O O . GLU A 1 105 ? -8.739 -14.806 7.745 1.00 81.81 105 GLU A O 1
ATOM 809 N N . ARG A 1 106 ? -8.056 -12.974 6.639 1.00 81.50 106 ARG A N 1
ATOM 810 C CA . ARG A 1 106 ? -8.581 -12.025 7.637 1.00 81.50 106 ARG A CA 1
ATOM 811 C C . ARG A 1 106 ? -10.090 -12.149 7.778 1.00 81.50 106 ARG A C 1
ATOM 813 O O . ARG A 1 106 ? -10.581 -12.222 8.901 1.00 81.50 106 ARG A O 1
ATOM 820 N N . GLN A 1 107 ? -10.813 -12.220 6.665 1.00 84.38 107 GLN A N 1
ATOM 821 C CA . GLN A 1 107 ? -12.264 -12.407 6.676 1.00 84.38 107 GLN A CA 1
ATOM 822 C C . GLN A 1 107 ? -12.664 -13.741 7.308 1.00 84.38 107 GLN A C 1
ATOM 824 O O . GLN A 1 107 ? -13.594 -13.769 8.110 1.00 84.38 107 GLN A O 1
ATOM 829 N N . GLN A 1 108 ? -11.944 -14.823 7.010 1.00 87.38 108 GLN A N 1
ATOM 830 C CA . GLN A 1 108 ? -12.209 -16.134 7.605 1.00 87.38 108 GLN A CA 1
ATOM 831 C C . GLN A 1 108 ? -12.004 -16.128 9.124 1.00 87.38 108 GLN A C 1
ATOM 833 O O . GLN A 1 108 ? -12.865 -16.609 9.860 1.00 87.38 108 GLN A O 1
ATOM 838 N N . ILE A 1 109 ? -10.912 -15.530 9.616 1.00 86.44 109 ILE A N 1
ATOM 839 C CA . ILE A 1 109 ? -10.684 -15.403 11.063 1.00 86.44 109 ILE A CA 1
ATOM 840 C C . ILE A 1 109 ? -11.750 -14.516 11.708 1.00 86.44 109 ILE A C 1
ATOM 842 O O . ILE A 1 109 ? -12.236 -14.829 12.792 1.00 86.44 109 ILE A O 1
ATOM 846 N N . GLN A 1 110 ? -12.148 -13.426 11.054 1.00 86.31 110 GLN A N 1
ATOM 847 C CA . GLN A 1 110 ? -13.160 -12.517 11.588 1.00 86.31 110 GLN A CA 1
ATOM 848 C C . GLN A 1 110 ? -14.541 -13.187 11.674 1.00 86.31 110 GLN A C 1
ATOM 850 O O . GLN A 1 110 ? -15.247 -13.000 12.664 1.00 86.31 110 GLN A O 1
ATOM 855 N N . GLN A 1 111 ? -14.896 -14.018 10.690 1.00 87.94 111 GLN A N 1
ATOM 856 C CA . GLN A 1 111 ? -16.099 -14.855 10.728 1.00 87.94 111 GLN A CA 1
ATOM 857 C C . GLN A 1 111 ? -16.027 -15.888 11.856 1.00 87.94 111 GLN A C 1
ATOM 859 O O . GLN A 1 111 ? -16.954 -15.974 12.658 1.00 87.94 111 GLN A O 1
ATOM 864 N N . MET A 1 112 ? -14.901 -16.594 11.987 1.00 88.56 112 MET A N 1
ATOM 865 C CA . MET A 1 112 ? -14.691 -17.574 13.057 1.00 88.56 112 MET A CA 1
ATOM 866 C C . MET A 1 112 ? -14.795 -16.938 14.452 1.00 88.56 112 MET A C 1
ATOM 868 O O . MET A 1 112 ? -15.451 -17.478 15.341 1.00 88.56 112 MET A O 1
ATOM 872 N N . LEU A 1 113 ? -14.195 -15.759 14.644 1.00 89.00 113 LEU A N 1
ATOM 873 C CA . LEU A 1 113 ? -14.296 -14.997 15.891 1.00 89.00 113 LEU A CA 1
ATOM 874 C C . LEU A 1 113 ? -15.735 -14.556 16.180 1.00 89.00 113 LEU A C 1
ATOM 876 O O . LEU A 1 113 ? -16.167 -14.606 17.331 1.00 89.00 113 LEU A O 1
ATOM 880 N N . MET A 1 114 ? -16.484 -14.137 15.157 1.00 87.94 114 MET A N 1
ATOM 881 C CA . MET A 1 114 ? -17.885 -13.738 15.306 1.00 87.94 114 MET A CA 1
ATOM 882 C C . MET A 1 114 ? -18.774 -14.922 15.710 1.00 87.94 114 MET A C 1
ATOM 884 O O . MET A 1 114 ? -19.603 -14.784 16.611 1.00 87.94 114 MET A O 1
ATOM 888 N N . GLU A 1 115 ? -18.573 -16.093 15.103 1.00 89.00 115 GLU A N 1
ATOM 889 C CA . GLU A 1 115 ? -19.270 -17.329 15.476 1.00 89.00 115 GLU A CA 1
ATOM 890 C C . GLU A 1 115 ? -18.952 -17.746 16.918 1.00 89.00 115 GLU A C 1
ATOM 892 O O . GLU A 1 115 ? -19.860 -18.070 17.690 1.00 89.00 115 GLU A O 1
ATOM 897 N N . GLN A 1 116 ? -17.682 -17.664 17.324 1.00 88.38 116 GLN A N 1
ATOM 898 C CA . GLN A 1 116 ? -17.267 -17.983 18.690 1.00 88.38 116 GLN A CA 1
ATOM 899 C C . GLN A 1 116 ? -17.847 -16.996 19.716 1.00 88.38 116 GLN A C 1
ATOM 901 O O . GLN A 1 116 ? -18.312 -17.406 20.783 1.00 88.38 116 GLN A O 1
ATOM 906 N N . ALA A 1 117 ? -17.871 -15.699 19.395 1.00 86.38 117 ALA A N 1
ATOM 907 C CA . ALA A 1 117 ? -18.463 -14.672 20.250 1.00 86.38 117 ALA A CA 1
ATOM 908 C C . ALA A 1 117 ? -19.976 -14.881 20.434 1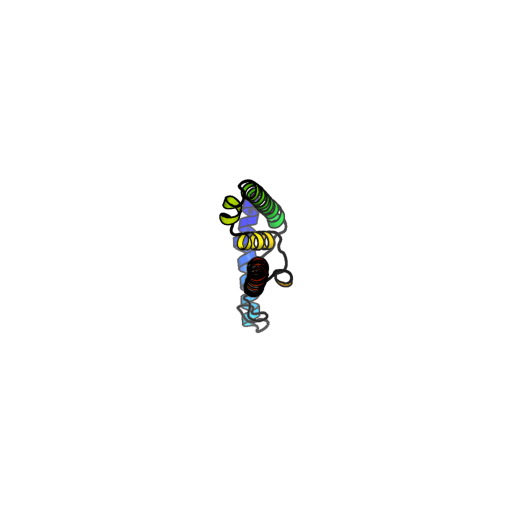.00 86.38 117 ALA A C 1
ATOM 910 O O . ALA A 1 117 ? -20.487 -14.755 21.548 1.00 86.38 117 ALA A O 1
ATOM 911 N N . MET A 1 118 ? -20.688 -15.270 19.370 1.00 85.56 118 MET A N 1
ATOM 912 C CA . MET A 1 118 ? -22.108 -15.638 19.436 1.00 85.56 118 MET A CA 1
ATOM 913 C C . MET A 1 118 ? -22.344 -16.852 20.344 1.00 85.56 118 MET A C 1
ATOM 915 O O . MET A 1 118 ? -23.256 -16.827 21.170 1.00 85.56 118 MET A O 1
ATOM 919 N N . GLN A 1 119 ? -21.506 -17.891 20.259 1.00 84.12 119 GLN A N 1
ATOM 920 C CA . GLN A 1 119 ? -21.618 -19.070 21.129 1.00 84.12 119 GLN A CA 1
ATOM 921 C C . GLN A 1 119 ? -21.363 -18.750 22.609 1.00 84.12 119 GLN A C 1
ATOM 923 O O . GLN A 1 119 ? -22.074 -19.265 23.474 1.00 84.12 119 GLN A O 1
ATOM 928 N N . MET A 1 120 ? -20.385 -17.890 22.906 1.00 82.25 120 MET A N 1
ATOM 929 C CA . MET A 1 120 ? -20.083 -17.438 24.271 1.00 82.25 120 MET A CA 1
ATOM 930 C C . MET A 1 120 ? -21.215 -16.590 24.860 1.00 82.25 120 MET A C 1
ATOM 932 O O . MET A 1 120 ? -21.614 -16.809 26.002 1.00 82.25 120 MET A O 1
ATOM 936 N N . GLN A 1 121 ? -21.777 -15.667 24.074 1.00 79.31 121 GLN A N 1
ATOM 937 C CA . GLN A 1 121 ? -22.907 -14.839 24.504 1.00 79.31 121 GLN A CA 1
ATOM 938 C C . GLN A 1 121 ? -24.166 -15.684 24.751 1.00 79.31 121 GLN A C 1
ATOM 940 O O . GLN A 1 121 ? -24.882 -15.446 25.720 1.00 79.31 121 GLN A O 1
ATOM 945 N N . ASN A 1 122 ? -24.408 -16.717 23.937 1.00 76.31 122 ASN A N 1
ATOM 946 C CA . ASN A 1 122 ? -25.545 -17.616 24.134 1.00 76.31 122 ASN A CA 1
ATOM 947 C C . ASN A 1 122 ? -25.379 -18.507 25.384 1.00 76.31 122 ASN A C 1
ATOM 949 O O . ASN A 1 122 ? -26.356 -18.796 26.069 1.00 76.31 122 ASN A O 1
ATOM 953 N N . GLN A 1 123 ? -24.143 -18.897 25.727 1.00 69.75 123 GLN A N 1
ATOM 954 C CA . GLN A 1 123 ? -23.848 -19.631 26.966 1.00 69.75 123 GLN A CA 1
ATOM 955 C C . GLN A 1 123 ? -23.939 -18.749 28.220 1.00 69.75 123 GLN A C 1
ATOM 957 O O . GLN A 1 123 ? -24.453 -19.208 29.237 1.00 69.75 123 GLN A O 1
ATOM 962 N N . GLN A 1 124 ? -23.503 -17.486 28.159 1.00 61.97 124 GLN A N 1
ATOM 963 C CA . GLN A 1 124 ? -23.679 -16.546 29.274 1.00 61.97 124 GLN A CA 1
ATOM 964 C C . GLN A 1 124 ? -25.148 -16.144 29.468 1.00 61.97 124 GLN A C 1
ATOM 966 O O . GLN A 1 124 ? -25.617 -16.120 30.602 1.00 61.97 124 GLN A O 1
ATOM 971 N N . GLY A 1 125 ? -25.910 -15.953 28.384 1.00 59.00 125 GLY A N 1
ATOM 972 C CA . GLY A 1 125 ? -27.352 -15.688 28.461 1.00 59.00 125 GLY A CA 1
ATOM 973 C C . GLY A 1 125 ? -28.172 -16.859 29.020 1.00 59.00 125 GLY A C 1
ATOM 974 O O . GLY A 1 125 ? -29.167 -16.642 29.707 1.00 59.00 125 GLY A O 1
ATOM 975 N N . MET A 1 126 ? -27.741 -18.107 28.794 1.00 56.94 126 MET A N 1
ATOM 976 C CA . MET A 1 126 ? -28.354 -19.292 29.415 1.00 56.94 126 MET A CA 1
ATOM 977 C C . MET A 1 126 ? -27.960 -19.482 30.890 1.00 56.94 126 MET A C 1
ATOM 979 O O . MET A 1 126 ? -28.733 -20.073 31.640 1.00 56.94 126 MET A O 1
ATOM 983 N N . ALA A 1 127 ? -26.797 -18.983 31.321 1.00 54.34 127 ALA A N 1
ATOM 984 C CA . ALA A 1 127 ? -26.353 -19.078 32.713 1.00 54.34 127 ALA A CA 1
ATOM 985 C C . ALA A 1 127 ? -27.056 -18.066 33.640 1.00 54.34 127 ALA A C 1
ATOM 987 O O . ALA A 1 127 ? -27.326 -18.399 34.791 1.00 54.34 127 ALA A O 1
ATOM 988 N N . GLU A 1 128 ? -27.408 -16.871 33.151 1.00 51.44 128 GLU A N 1
ATOM 989 C CA . GLU A 1 128 ? -28.186 -15.889 33.932 1.00 51.44 128 GLU A CA 1
ATOM 990 C C . GLU A 1 128 ? -29.707 -16.140 33.904 1.00 51.44 128 GLU A C 1
ATOM 992 O O . GLU A 1 128 ? -30.409 -15.709 34.812 1.00 51.44 128 GLU A O 1
ATOM 997 N N . GLY A 1 129 ? -30.235 -16.880 32.920 1.00 46.81 129 GLY A N 1
ATOM 998 C CA . GLY A 1 129 ? -31.674 -17.176 32.809 1.00 46.81 129 GLY A CA 1
ATOM 999 C C . GLY A 1 129 ? -32.170 -18.429 33.550 1.00 46.81 129 GLY A C 1
ATOM 1000 O O . GLY A 1 129 ? -33.367 -18.702 33.531 1.00 46.81 129 GLY A O 1
ATOM 1001 N N . GLY A 1 130 ? -31.280 -19.217 34.167 1.00 44.22 130 GLY A N 1
ATOM 1002 C CA . GLY A 1 130 ? -31.604 -20.527 34.763 1.00 44.22 130 GLY A CA 1
ATOM 1003 C C . GLY A 1 130 ? -31.685 -20.581 36.296 1.00 44.22 130 GLY A C 1
ATOM 1004 O O . GLY A 1 130 ? -31.828 -21.671 36.844 1.00 44.22 130 GLY A O 1
ATOM 1005 N N . GLY A 1 131 ? -31.552 -19.448 36.996 1.00 43.81 131 GLY A N 1
ATOM 1006 C CA . GLY A 1 131 ? -31.440 -19.398 38.463 1.00 43.81 131 GLY A CA 1
ATOM 1007 C C . GLY A 1 131 ? -32.744 -19.231 39.255 1.00 43.81 131 GLY A C 1
ATOM 1008 O O . GLY A 1 131 ? -32.730 -19.418 40.468 1.00 43.81 131 GLY A O 1
ATOM 1009 N N . GLU A 1 132 ? -33.869 -18.911 38.612 1.00 46.12 132 GLU A N 1
ATOM 1010 C CA . GLU A 1 132 ? -35.149 -18.667 39.294 1.00 46.12 132 GLU A CA 1
ATOM 1011 C C . GLU A 1 132 ? -36.251 -19.583 38.750 1.00 46.12 132 GLU A C 1
ATOM 1013 O O . GLU A 1 132 ? -37.076 -19.191 37.931 1.00 46.12 132 GLU A O 1
ATOM 1018 N N . ALA A 1 133 ? -36.281 -20.826 39.230 1.00 45.75 133 ALA A N 1
ATOM 1019 C CA . ALA A 1 133 ? -37.485 -21.650 39.192 1.00 45.75 133 ALA A CA 1
ATOM 1020 C C . ALA A 1 133 ? -37.700 -22.311 40.561 1.00 45.75 133 ALA A C 1
ATOM 1022 O O . ALA A 1 133 ? -37.135 -23.354 40.876 1.00 45.75 133 ALA A O 1
ATOM 1023 N N . GLU A 1 134 ? -38.517 -21.614 41.353 1.00 47.03 134 GLU A N 1
ATOM 1024 C CA . GLU A 1 134 ? -39.483 -22.127 42.331 1.00 47.03 134 GLU A CA 1
ATOM 1025 C C . GLU A 1 134 ? -38.997 -23.060 43.454 1.00 47.03 134 GLU A C 1
ATOM 1027 O O . GLU A 1 134 ? -38.936 -24.280 43.330 1.00 47.03 134 GLU A O 1
ATOM 1032 N N . GLN A 1 135 ? -38.861 -22.475 44.649 1.00 52.09 135 GLN A N 1
ATOM 1033 C CA . GLN A 1 135 ? -39.372 -23.123 45.860 1.00 52.09 135 GLN A CA 1
ATOM 1034 C C . GLN A 1 135 ? -40.884 -22.859 45.967 1.00 52.09 135 GLN A C 1
ATOM 1036 O O . GLN A 1 135 ? -41.280 -21.692 45.943 1.00 52.09 135 GLN A O 1
ATOM 1041 N N . PRO A 1 136 ? -41.712 -23.885 46.232 1.00 51.06 136 PRO A N 1
ATOM 1042 C CA . PRO A 1 136 ? -42.935 -23.680 46.986 1.00 51.06 136 PRO A CA 1
ATOM 1043 C C . PRO A 1 136 ? -42.906 -24.468 48.303 1.00 51.06 136 PRO A C 1
ATOM 1045 O O . PRO A 1 136 ? -42.867 -25.693 48.346 1.00 51.06 136 PRO A O 1
ATOM 1048 N N . VAL A 1 137 ? -42.874 -23.673 49.370 1.00 49.56 137 VAL A N 1
ATOM 1049 C CA . VAL A 1 137 ? -43.509 -23.799 50.691 1.00 49.56 137 VAL A CA 1
ATOM 1050 C C . VAL A 1 137 ? -44.282 -25.100 50.982 1.00 49.56 137 VAL A C 1
ATOM 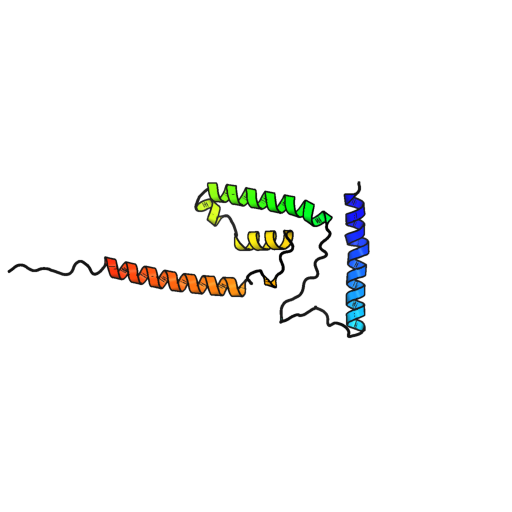1052 O O . VAL A 1 137 ? -45.263 -25.414 50.308 1.00 49.56 137 VAL A O 1
ATOM 1055 N N . GLY A 1 138 ? -43.911 -25.757 52.089 1.00 47.19 138 GLY A N 1
ATOM 1056 C CA . GLY A 1 138 ? -44.669 -26.812 52.772 1.00 47.19 138 GLY A CA 1
ATOM 1057 C C . GLY A 1 138 ? -44.013 -27.216 54.082 1.00 47.19 138 GLY A C 1
ATOM 1058 O O . GLY A 1 138 ? -43.046 -28.001 54.012 1.00 47.19 138 GLY A O 1
#

Foldseek 3Di:
DVVVVVVCCVPVPVVVVVVVVVVVCCVVVVAPPPHDDPNDRDDDDDDDPVLLVVLVVVLVVLVVLLVVLVVVPPVSVVVDPVVVSVVSNCVSVVPDCVPPDDPVNVVVVVVVVVVVVVVVVVVVVVVVPPDDDDDDDD

pLDDT: mean 76.62, std 14.65, range [43.81, 93.12]

Radius of gyration: 25.93 Å; chains: 1; bounding box: 64×47×78 Å